Protein AF-A0A1M3G9S9-F1 (afdb_monomer_lite)

Foldseek 3Di:
DPDPVPVVVVVPVVPPDPPVDCDVVNVVVVVLVVVLVVLLVVLVVLLVQLVVLLVCPVVVVDALVRLLVSLVVLLVVLVVVLVVLVVCVVVVVDDDPVSNVLSVLSSVLSVLSNVLSVLSNVCSVPVDPVSVVSNVVSSVVSVVSSCVSVVVPDDD

Sequence (156 aa):
MKKITVLLATIFVLSSSVFAQVTDEQKETKKLEVMGGLCAGYMYNTYITVGAVADAFVSEQYDKARSIELMKEQIGMIGSIVKMMQDMLDMKALKAQSDIDYTKEVIVVLKGLSQQAQYVIDFAEKKTDDASAKYDKQRLSNWSKISKLLGLDDEE

Secondary structure (DSSP, 8-state):
--SSSSTTSSSSSS-S----PPPHHHHHHHHHHHHHHHHHHHHHHHHHHHHHHHHHHHTTSS-HHHHHHHHHHHHHHHHHHHHHHHHHHHTT---SHHHHHHHHHHHHHHHHHHHHHHHHHHHHHH--HHHHHHHHHHHHHHHHHHHHHHT-S---

Radius of gyration: 26.04 Å; chains: 1; bounding box: 71×50×72 Å

pLDDT: mean 88.35, std 16.83, range [38.09, 98.75]

Structure (mmCIF, N/CA/C/O backbone):
data_AF-A0A1M3G9S9-F1
#
_entry.id   AF-A0A1M3G9S9-F1
#
loop_
_atom_site.group_PDB
_atom_site.id
_atom_site.type_symbol
_atom_site.label_atom_id
_atom_site.label_alt_id
_atom_site.label_comp_id
_atom_site.label_asym_id
_atom_site.label_entity_id
_atom_site.label_seq_id
_atom_site.pdbx_PDB_ins_code
_atom_site.Cartn_x
_atom_site.Cartn_y
_atom_site.Cartn_z
_atom_site.occupancy
_atom_site.B_iso_or_equiv
_atom_site.auth_seq_id
_atom_site.auth_comp_id
_atom_site.auth_asym_id
_atom_site.auth_atom_id
_atom_site.pdbx_PDB_model_num
ATOM 1 N N . MET A 1 1 ? 51.752 -39.236 -52.087 1.00 51.56 1 MET A N 1
ATOM 2 C CA . MET A 1 1 ? 50.971 -39.459 -50.844 1.00 51.56 1 MET A CA 1
ATOM 3 C C . MET A 1 1 ? 51.740 -38.846 -49.672 1.00 51.56 1 MET A C 1
ATOM 5 O O . MET A 1 1 ? 52.946 -39.035 -49.667 1.00 51.56 1 MET A O 1
ATOM 9 N N . LYS A 1 2 ? 51.084 -38.136 -48.731 1.00 49.75 2 LYS A N 1
ATOM 10 C CA . LYS A 1 2 ? 51.633 -37.434 -47.526 1.00 49.75 2 LYS A CA 1
ATOM 11 C C . LYS A 1 2 ? 51.714 -35.887 -47.509 1.00 49.75 2 LYS A C 1
ATOM 13 O O . LYS A 1 2 ? 52.430 -35.347 -46.678 1.00 49.75 2 LYS A O 1
ATOM 18 N N . LYS A 1 3 ? 50.969 -35.139 -48.336 1.00 50.34 3 LYS A N 1
ATOM 19 C CA . LYS A 1 3 ? 50.871 -33.662 -48.164 1.00 50.34 3 LYS A CA 1
ATOM 20 C C . LYS A 1 3 ? 49.454 -33.071 -48.157 1.00 50.34 3 LYS A C 1
ATOM 22 O O . LYS A 1 3 ? 49.315 -31.862 -48.076 1.00 50.34 3 LYS A O 1
ATOM 27 N N . ILE A 1 4 ? 48.410 -33.902 -48.191 1.00 54.34 4 ILE A N 1
ATOM 28 C CA . ILE A 1 4 ? 47.006 -33.435 -48.237 1.00 54.34 4 ILE A CA 1
ATOM 29 C C . ILE A 1 4 ? 46.291 -33.592 -46.881 1.00 54.34 4 ILE A C 1
ATOM 31 O O . ILE A 1 4 ? 45.229 -33.027 -46.664 1.00 54.34 4 ILE A O 1
ATOM 35 N N . THR A 1 5 ? 46.896 -34.275 -45.908 1.00 48.16 5 THR A N 1
ATOM 36 C CA . THR A 1 5 ? 46.235 -34.566 -44.624 1.00 48.16 5 THR A CA 1
ATOM 37 C C . THR A 1 5 ? 46.355 -33.446 -43.582 1.00 48.16 5 THR A C 1
ATOM 39 O O . THR A 1 5 ? 45.726 -33.528 -42.537 1.00 48.16 5 THR A O 1
ATOM 42 N N . VAL A 1 6 ? 47.133 -32.388 -43.843 1.00 48.75 6 VAL A N 1
ATOM 43 C CA . VAL A 1 6 ? 47.352 -31.298 -42.866 1.00 48.75 6 VAL A CA 1
ATOM 44 C C . VAL A 1 6 ? 46.381 -30.125 -43.065 1.00 48.75 6 VAL A C 1
ATOM 46 O O . VAL A 1 6 ? 46.170 -29.349 -42.142 1.00 48.75 6 VAL A O 1
ATOM 49 N N . LEU A 1 7 ? 45.710 -30.018 -44.219 1.00 43.31 7 LEU A N 1
ATOM 50 C CA . LEU A 1 7 ? 44.809 -28.888 -44.496 1.00 43.31 7 LEU A CA 1
ATOM 51 C C . LEU A 1 7 ? 43.376 -29.067 -43.956 1.00 43.31 7 LEU A C 1
ATOM 53 O O . LEU A 1 7 ? 42.593 -28.125 -43.979 1.00 43.31 7 LEU A O 1
ATOM 57 N N . LEU A 1 8 ? 43.026 -30.263 -43.471 1.00 46.34 8 LEU A N 1
ATOM 58 C CA . LEU A 1 8 ? 41.685 -30.589 -42.963 1.00 46.34 8 LEU A CA 1
ATOM 59 C C . LEU A 1 8 ? 41.553 -30.467 -41.436 1.00 46.34 8 LEU A C 1
ATOM 61 O O . LEU A 1 8 ? 40.448 -30.562 -40.914 1.00 46.34 8 LEU A O 1
ATOM 65 N N . ALA A 1 9 ? 42.651 -30.207 -40.720 1.00 47.28 9 ALA A N 1
ATOM 66 C CA . ALA A 1 9 ? 42.640 -30.033 -39.265 1.00 47.28 9 ALA A CA 1
ATOM 67 C C . ALA A 1 9 ? 42.445 -28.569 -38.820 1.00 47.28 9 ALA A C 1
ATOM 69 O O . ALA A 1 9 ? 42.128 -28.319 -37.662 1.00 47.28 9 ALA A O 1
ATOM 70 N N . THR A 1 10 ? 42.577 -27.593 -39.724 1.00 48.47 10 THR A N 1
ATOM 71 C CA . THR A 1 10 ? 42.434 -26.160 -39.401 1.00 48.47 10 THR A CA 1
ATOM 72 C C . THR A 1 10 ? 40.997 -25.643 -39.495 1.00 48.47 10 THR A C 1
ATOM 74 O O . THR A 1 10 ? 40.714 -24.552 -39.015 1.00 48.47 10 THR A O 1
ATOM 77 N N . ILE A 1 11 ? 40.073 -26.419 -40.070 1.00 48.94 11 ILE A N 1
ATOM 78 C CA . ILE A 1 11 ? 38.648 -26.047 -40.166 1.00 48.94 11 ILE A CA 1
ATOM 79 C C . ILE A 1 11 ? 37.856 -26.510 -38.925 1.00 48.94 11 ILE A C 1
ATOM 81 O O . ILE A 1 11 ? 36.744 -26.050 -38.690 1.00 48.94 11 ILE A O 1
ATOM 85 N N . PHE A 1 12 ? 38.444 -27.348 -38.063 1.00 48.31 12 PHE A N 1
ATOM 86 C CA . PHE A 1 12 ? 37.749 -27.962 -36.923 1.00 48.31 12 PHE A CA 1
ATOM 87 C C . PHE A 1 12 ? 38.058 -27.330 -35.550 1.00 48.31 12 PHE A C 1
ATOM 89 O O . PHE A 1 12 ? 37.779 -27.932 -34.518 1.00 48.31 12 PHE A O 1
ATOM 96 N N . VAL A 1 13 ? 38.631 -26.118 -35.514 1.00 48.53 13 VAL A N 1
ATOM 97 C CA . VAL A 1 13 ? 38.941 -25.393 -34.256 1.00 48.53 13 VAL A CA 1
ATOM 98 C C . VAL A 1 13 ? 38.072 -24.137 -34.066 1.00 48.53 13 VAL A C 1
ATOM 100 O O . VAL A 1 13 ? 38.205 -23.428 -33.080 1.00 48.53 13 VAL A O 1
ATOM 103 N N . LEU A 1 14 ? 37.102 -23.878 -34.951 1.00 49.19 14 LEU A N 1
ATOM 104 C CA . LEU A 1 14 ? 36.079 -22.842 -34.719 1.00 49.19 14 LEU A CA 1
ATOM 105 C C . LEU A 1 14 ? 34.826 -23.371 -33.998 1.00 49.19 14 LEU A C 1
ATOM 107 O O . LEU A 1 14 ? 33.898 -22.614 -33.737 1.00 49.19 14 LEU A O 1
ATOM 111 N N . SER A 1 15 ? 34.799 -24.655 -33.633 1.00 52.00 15 SER A N 1
ATOM 112 C CA . SER A 1 15 ? 33.697 -25.293 -32.899 1.00 52.00 15 SER A CA 1
ATOM 113 C C . SER A 1 15 ? 33.918 -25.366 -31.383 1.00 52.00 15 SER A C 1
ATOM 115 O O . SER A 1 15 ? 33.181 -26.062 -30.685 1.00 52.00 15 SER A O 1
ATOM 117 N N . SER A 1 16 ? 34.913 -24.664 -30.839 1.00 49.72 16 SER A N 1
ATOM 118 C CA . SER A 1 16 ? 35.097 -24.558 -29.393 1.00 49.72 16 SER A CA 1
ATOM 119 C C . SER A 1 16 ? 34.260 -23.411 -28.831 1.00 49.72 16 SER A C 1
ATOM 121 O O . SER A 1 16 ? 34.672 -22.253 -28.813 1.00 49.72 16 SER A O 1
ATOM 123 N N . SER A 1 17 ? 33.095 -23.802 -28.314 1.00 48.94 17 SER A N 1
ATOM 124 C CA . SER A 1 17 ? 32.412 -23.165 -27.188 1.00 48.94 17 SER A CA 1
ATOM 125 C C . SER A 1 17 ? 31.973 -21.714 -27.385 1.00 48.94 17 SER A C 1
ATOM 127 O O . SER A 1 17 ? 32.501 -20.793 -26.763 1.00 48.94 17 SER A O 1
ATOM 129 N N . VAL A 1 18 ? 30.865 -21.544 -28.110 1.00 47.25 18 VAL A N 1
ATOM 130 C CA . VAL A 1 18 ? 29.864 -20.541 -27.726 1.00 47.25 18 VAL A CA 1
ATOM 131 C C . VAL A 1 18 ? 29.309 -20.982 -26.366 1.00 47.25 18 VAL A C 1
ATOM 133 O O . VAL A 1 18 ? 28.247 -21.591 -26.270 1.00 47.25 18 VAL A O 1
ATOM 136 N N . PHE A 1 19 ? 30.057 -20.742 -25.287 1.00 54.94 19 PHE A N 1
ATOM 137 C CA . PHE A 1 19 ? 29.402 -20.535 -24.006 1.00 54.94 19 PHE A CA 1
ATOM 138 C C . PHE A 1 19 ? 28.520 -19.318 -24.239 1.00 54.94 19 PHE A C 1
ATOM 140 O O . PHE A 1 19 ? 29.039 -18.224 -24.455 1.00 54.94 19 PHE A O 1
ATOM 147 N N . ALA A 1 20 ? 27.205 -19.520 -24.290 1.00 59.62 20 ALA A N 1
ATOM 148 C CA . ALA A 1 20 ? 26.242 -18.435 -24.258 1.00 59.62 20 ALA A CA 1
ATOM 149 C C . ALA A 1 20 ? 26.471 -17.669 -22.946 1.00 59.62 20 ALA A C 1
ATOM 151 O O . ALA A 1 20 ? 25.931 -18.018 -21.898 1.00 59.62 20 ALA A O 1
ATOM 152 N N . GLN A 1 21 ? 27.378 -16.693 -22.970 1.00 68.62 21 GLN A N 1
ATOM 153 C CA . GLN A 1 21 ? 27.576 -15.792 -21.854 1.00 68.62 21 GLN A CA 1
ATOM 154 C C . GLN A 1 21 ? 26.292 -14.983 -21.740 1.00 68.62 21 GLN A C 1
ATOM 156 O O . GLN A 1 21 ? 25.910 -14.288 -22.680 1.00 68.62 21 GLN A O 1
ATOM 161 N N . VAL A 1 22 ? 25.619 -15.114 -20.597 1.00 77.75 22 VAL A N 1
ATOM 162 C CA . VAL A 1 22 ? 24.467 -14.277 -20.266 1.00 77.75 22 VAL A CA 1
ATOM 163 C C . VAL A 1 22 ? 24.922 -12.826 -20.370 1.00 77.75 22 VAL A C 1
ATOM 165 O O . VAL A 1 22 ? 25.862 -12.421 -19.673 1.00 77.75 22 VAL A O 1
ATOM 168 N N . THR A 1 23 ? 24.290 -12.066 -21.260 1.00 86.50 23 THR A N 1
ATOM 169 C CA . THR A 1 23 ? 24.630 -10.657 -21.464 1.00 86.50 23 THR A CA 1
ATOM 170 C C . THR A 1 23 ? 24.297 -9.862 -20.205 1.00 86.50 23 THR A C 1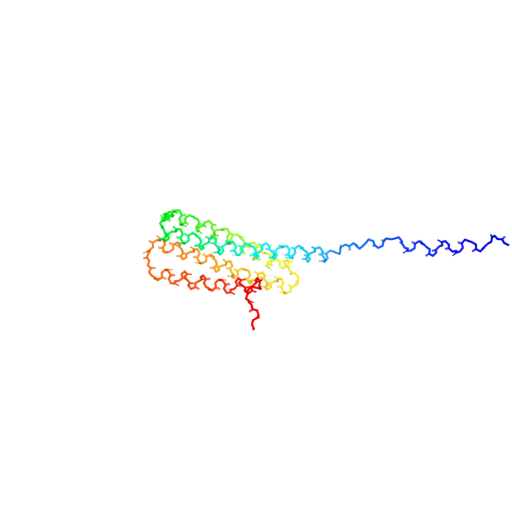
ATOM 172 O O . THR A 1 23 ? 23.445 -10.258 -19.405 1.00 86.50 23 THR A O 1
ATOM 175 N N . ASP A 1 24 ? 24.954 -8.723 -19.996 1.00 87.06 24 ASP A N 1
ATOM 176 C CA . ASP A 1 24 ? 24.628 -7.874 -18.844 1.00 87.06 24 ASP A CA 1
ATOM 177 C C . ASP A 1 24 ? 23.185 -7.352 -18.902 1.00 87.06 24 ASP A C 1
ATOM 179 O O . ASP A 1 24 ? 22.560 -7.169 -17.863 1.00 87.06 24 ASP A O 1
ATOM 183 N N . GLU A 1 25 ? 22.627 -7.218 -20.106 1.00 86.81 25 GLU A N 1
ATOM 184 C CA . GLU A 1 25 ? 21.210 -6.927 -20.326 1.00 86.81 25 GLU A CA 1
ATOM 185 C C . GLU A 1 25 ? 20.309 -8.065 -19.829 1.00 86.81 25 GLU A C 1
ATOM 187 O O . GLU A 1 25 ? 19.414 -7.819 -19.030 1.00 86.81 25 GLU A O 1
ATOM 192 N N . GLN A 1 26 ? 20.600 -9.321 -20.184 1.00 88.31 26 GLN A N 1
ATOM 193 C CA . GLN A 1 26 ? 19.848 -10.479 -19.685 1.00 88.31 26 GLN A CA 1
ATOM 194 C C . GLN A 1 26 ? 19.940 -10.623 -18.159 1.00 88.31 26 GLN A C 1
ATOM 196 O O . GLN A 1 26 ? 18.952 -10.971 -17.507 1.00 88.31 26 GLN A O 1
ATOM 201 N N . LYS A 1 27 ? 21.110 -10.340 -17.565 1.00 89.94 27 LYS A N 1
ATOM 202 C CA . LYS A 1 27 ? 21.261 -10.319 -16.100 1.00 89.94 27 LYS A CA 1
ATOM 203 C C . LYS A 1 27 ? 20.391 -9.237 -15.476 1.00 89.94 27 LYS A C 1
ATOM 205 O O . LYS A 1 27 ? 19.792 -9.479 -14.434 1.00 89.94 27 LYS A O 1
ATOM 210 N N . GLU A 1 28 ? 20.344 -8.057 -16.082 1.00 89.81 28 GLU A N 1
ATOM 211 C CA . GLU A 1 28 ? 19.558 -6.938 -15.575 1.00 89.81 28 GLU A CA 1
ATOM 212 C C . GLU A 1 28 ? 18.057 -7.200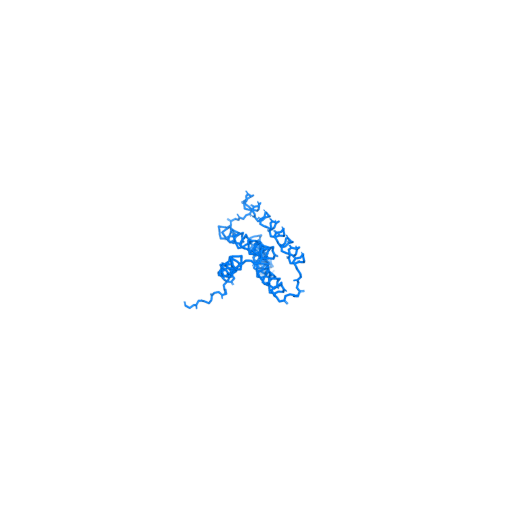 -15.673 1.00 89.81 28 GLU A C 1
ATOM 214 O O . GLU A 1 28 ? 17.361 -7.080 -14.666 1.00 89.81 28 GLU A O 1
ATOM 219 N N . THR A 1 29 ? 17.575 -7.676 -16.824 1.00 91.69 29 THR A N 1
ATOM 220 C CA . THR A 1 29 ? 16.186 -8.124 -16.987 1.00 91.69 29 THR A CA 1
ATOM 221 C C . THR A 1 29 ? 15.823 -9.147 -15.920 1.00 91.69 29 THR A C 1
ATOM 223 O O . THR A 1 29 ? 14.804 -9.000 -15.251 1.00 91.69 29 THR A O 1
ATOM 226 N N . LYS A 1 30 ? 16.689 -10.140 -15.667 1.00 93.62 30 LYS A N 1
ATOM 227 C CA . LYS A 1 30 ? 16.380 -11.165 -14.669 1.00 93.62 30 LYS A CA 1
ATOM 228 C C . LYS A 1 30 ? 16.307 -10.619 -13.242 1.00 93.62 30 LYS A C 1
ATOM 230 O O . LYS A 1 30 ? 15.484 -11.084 -12.457 1.00 93.62 30 LYS A O 1
ATOM 235 N N . LYS A 1 31 ? 17.141 -9.634 -12.892 1.00 93.50 31 LYS A N 1
ATOM 236 C CA . LYS A 1 31 ? 17.033 -8.946 -11.597 1.00 93.50 31 LYS A CA 1
ATOM 237 C C . LYS A 1 31 ? 15.714 -8.192 -11.493 1.00 93.50 31 LYS A C 1
ATOM 239 O O . LYS A 1 31 ? 15.043 -8.320 -10.477 1.00 93.50 31 LYS A O 1
ATOM 244 N N . LEU A 1 32 ? 15.340 -7.444 -12.529 1.00 93.75 32 LEU A N 1
ATOM 245 C CA . LEU A 1 32 ? 14.096 -6.674 -12.551 1.00 93.75 32 LEU A CA 1
ATOM 246 C C . LEU A 1 32 ? 12.865 -7.581 -12.464 1.00 93.75 32 LEU A C 1
ATOM 248 O O . LEU A 1 32 ? 11.964 -7.280 -11.691 1.00 93.75 32 LEU A O 1
ATOM 252 N N . GLU A 1 33 ? 12.863 -8.735 -13.136 1.00 93.06 33 GLU A N 1
ATOM 253 C CA . GLU A 1 33 ? 11.811 -9.753 -12.987 1.00 93.06 33 GLU A CA 1
ATOM 254 C C . GLU A 1 33 ? 11.668 -10.229 -11.535 1.00 93.06 33 GLU A C 1
ATOM 256 O O . GLU A 1 33 ? 10.563 -10.274 -10.992 1.00 93.06 33 GLU A O 1
ATOM 261 N N . VAL A 1 34 ? 12.784 -10.568 -10.879 1.00 94.69 34 VAL A N 1
ATOM 262 C CA . VAL A 1 34 ? 12.775 -11.002 -9.473 1.00 94.69 34 VAL A CA 1
ATOM 263 C C . VAL A 1 34 ? 12.285 -9.877 -8.563 1.00 94.69 34 VAL A C 1
ATOM 265 O O . VAL A 1 34 ? 11.456 -10.116 -7.687 1.00 94.69 34 VAL A O 1
ATOM 268 N N . MET A 1 35 ? 12.747 -8.646 -8.784 1.00 93.00 35 MET A N 1
ATOM 269 C CA . MET A 1 35 ? 12.296 -7.479 -8.025 1.00 93.00 35 MET A CA 1
ATOM 270 C C . MET A 1 35 ? 10.804 -7.208 -8.235 1.00 93.00 35 MET A C 1
ATOM 272 O O . MET A 1 35 ? 10.100 -6.918 -7.269 1.00 93.00 35 MET A O 1
ATOM 276 N N . GLY A 1 36 ? 10.305 -7.365 -9.461 1.00 92.50 36 GLY A N 1
ATOM 277 C CA . GLY A 1 36 ? 8.886 -7.289 -9.790 1.00 92.50 36 GLY A CA 1
ATOM 278 C C . GLY A 1 36 ? 8.072 -8.307 -8.995 1.00 92.50 36 GLY A C 1
ATOM 279 O O . GLY A 1 36 ? 7.118 -7.922 -8.319 1.00 92.50 36 GLY A O 1
ATOM 280 N N . GLY A 1 37 ? 8.513 -9.569 -8.976 1.00 92.50 37 GLY A N 1
ATOM 281 C CA . GLY A 1 37 ? 7.898 -10.639 -8.184 1.00 92.50 37 GLY A CA 1
ATOM 282 C C . GLY A 1 37 ? 7.917 -10.381 -6.672 1.00 92.50 37 GLY A C 1
ATOM 283 O O . GLY A 1 37 ? 6.933 -10.648 -5.982 1.00 92.50 37 GLY A O 1
ATOM 284 N N . LEU A 1 38 ? 8.998 -9.802 -6.143 1.00 95.25 38 LEU A N 1
ATOM 285 C CA . LEU A 1 38 ? 9.072 -9.395 -4.735 1.00 95.25 38 LEU A CA 1
ATOM 286 C C . LEU A 1 38 ? 8.105 -8.248 -4.417 1.00 95.25 38 LEU A C 1
ATOM 288 O O . LEU A 1 38 ? 7.440 -8.290 -3.383 1.00 95.25 38 LEU A O 1
ATOM 292 N N . CYS A 1 39 ? 7.979 -7.255 -5.303 1.00 94.81 39 CYS A N 1
ATOM 293 C CA . CYS A 1 39 ? 7.012 -6.165 -5.143 1.00 94.81 39 CYS A CA 1
ATOM 294 C C . CYS A 1 39 ? 5.577 -6.698 -5.151 1.00 94.81 39 CYS A C 1
ATOM 296 O O . CYS A 1 39 ? 4.786 -6.352 -4.276 1.00 94.81 39 CYS A O 1
ATOM 298 N N . ALA A 1 40 ? 5.270 -7.584 -6.098 1.00 93.44 40 ALA A N 1
ATOM 299 C CA . ALA A 1 40 ? 3.996 -8.281 -6.204 1.00 93.44 40 ALA A CA 1
ATOM 300 C C . ALA A 1 40 ? 3.639 -9.028 -4.910 1.00 93.44 40 ALA A C 1
ATOM 302 O O . ALA A 1 40 ? 2.590 -8.786 -4.306 1.00 93.44 40 ALA A O 1
ATOM 303 N N . GLY A 1 41 ? 4.551 -9.885 -4.443 1.00 95.12 41 GLY A N 1
ATOM 304 C CA . GLY A 1 41 ? 4.375 -10.642 -3.207 1.00 95.12 41 GLY A CA 1
ATOM 305 C C . GLY A 1 41 ? 4.235 -9.743 -1.980 1.00 95.12 41 GLY A C 1
ATOM 306 O O . GLY A 1 41 ? 3.410 -10.023 -1.110 1.00 95.12 41 GLY A O 1
ATOM 307 N N . TYR A 1 42 ? 4.993 -8.647 -1.910 1.00 96.81 42 TYR A N 1
ATOM 308 C CA . TYR A 1 42 ? 4.895 -7.692 -0.811 1.00 96.81 42 TYR A CA 1
ATOM 309 C C . TYR A 1 42 ? 3.538 -6.977 -0.798 1.00 96.81 42 TYR A C 1
ATOM 311 O O . TYR A 1 42 ? 2.857 -7.012 0.223 1.00 96.81 42 TYR A O 1
ATOM 319 N N . MET A 1 43 ? 3.085 -6.417 -1.928 1.00 96.94 43 MET A N 1
ATOM 320 C CA . MET A 1 43 ? 1.781 -5.743 -2.022 1.00 96.94 43 MET A CA 1
ATOM 321 C C . MET A 1 43 ? 0.626 -6.663 -1.612 1.00 96.94 43 MET A C 1
ATOM 323 O O . MET A 1 43 ? -0.226 -6.264 -0.816 1.00 96.94 43 MET A O 1
ATOM 327 N N . TYR A 1 44 ? 0.617 -7.901 -2.119 1.00 96.75 44 TYR A N 1
ATOM 328 C CA . TYR A 1 44 ? -0.412 -8.885 -1.787 1.00 96.75 44 TYR A CA 1
ATOM 329 C C . TYR A 1 44 ? -0.407 -9.234 -0.292 1.00 96.75 44 TYR A C 1
ATOM 331 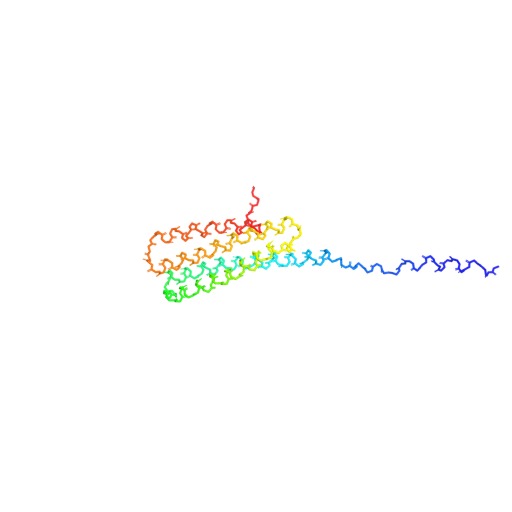O O . TYR A 1 44 ? -1.448 -9.185 0.365 1.00 96.75 44 TYR A O 1
ATOM 339 N N . ASN A 1 45 ? 0.764 -9.520 0.282 1.00 97.62 45 ASN A N 1
ATOM 340 C CA . ASN A 1 45 ? 0.868 -9.848 1.705 1.00 97.62 45 ASN A CA 1
ATOM 341 C C . ASN A 1 45 ? 0.505 -8.666 2.607 1.00 97.62 45 ASN A C 1
ATOM 343 O O . ASN A 1 45 ? -0.162 -8.864 3.622 1.00 97.62 45 ASN A O 1
ATOM 347 N N . THR A 1 46 ? 0.889 -7.441 2.250 1.00 98.25 46 THR A N 1
ATOM 348 C CA . THR A 1 46 ? 0.497 -6.240 2.996 1.00 98.25 46 THR A CA 1
ATOM 349 C C . THR A 1 46 ? -1.018 -6.048 2.961 1.00 98.25 46 THR A C 1
ATOM 351 O O . THR A 1 46 ? -1.616 -5.805 4.008 1.00 98.25 46 THR A O 1
ATOM 354 N N . TYR A 1 47 ? -1.658 -6.222 1.800 1.00 98.44 47 TYR A N 1
ATOM 355 C CA . TYR A 1 47 ? -3.118 -6.172 1.675 1.00 98.44 47 TYR A CA 1
ATOM 356 C C . TYR A 1 47 ? -3.815 -7.172 2.606 1.00 98.44 47 TYR A C 1
ATOM 358 O O . TYR A 1 47 ? -4.710 -6.789 3.365 1.00 98.44 47 TYR A O 1
ATOM 366 N N . ILE A 1 48 ? -3.370 -8.431 2.596 1.00 98.06 48 ILE A N 1
ATOM 367 C CA . ILE A 1 48 ? -3.919 -9.480 3.464 1.00 98.06 48 ILE A CA 1
ATOM 368 C C . ILE A 1 48 ? -3.651 -9.177 4.940 1.00 98.06 48 ILE A C 1
ATOM 370 O O . ILE A 1 48 ? -4.552 -9.315 5.760 1.00 98.06 48 ILE A O 1
ATOM 374 N N . THR A 1 49 ? -2.450 -8.713 5.285 1.00 98.38 49 THR A N 1
ATOM 375 C CA . THR A 1 49 ? -2.061 -8.412 6.672 1.00 98.38 49 THR A CA 1
ATOM 376 C C . THR A 1 49 ? -2.905 -7.282 7.259 1.00 98.38 49 THR A C 1
ATOM 378 O O . THR A 1 49 ? -3.423 -7.414 8.366 1.00 98.38 49 THR A O 1
ATOM 381 N N . VAL A 1 50 ? -3.096 -6.185 6.519 1.00 98.56 50 VAL A N 1
ATOM 382 C CA . VAL A 1 50 ? -3.959 -5.071 6.951 1.00 98.56 50 VAL A CA 1
ATOM 383 C C . VAL A 1 50 ? -5.413 -5.529 7.095 1.00 98.56 50 VAL A C 1
ATOM 385 O O . VAL A 1 50 ? -6.088 -5.132 8.044 1.00 98.56 50 VAL A O 1
ATOM 388 N N . GLY A 1 51 ? -5.884 -6.396 6.193 1.00 98.06 51 GLY A N 1
ATOM 389 C CA . GLY A 1 51 ? -7.177 -7.076 6.307 1.00 98.06 51 GLY A CA 1
ATOM 390 C C . GLY A 1 51 ? -7.315 -7.865 7.606 1.00 98.06 51 GLY A C 1
ATOM 391 O O . GLY A 1 51 ? -8.204 -7.597 8.405 1.00 98.06 51 GLY A O 1
ATOM 392 N N . ALA A 1 52 ? -6.375 -8.773 7.854 1.00 98.44 52 ALA A N 1
ATOM 393 C CA . ALA A 1 52 ? -6.391 -9.649 9.017 1.00 98.44 52 ALA A CA 1
ATOM 394 C C . ALA A 1 52 ? -6.350 -8.879 10.346 1.00 98.44 52 ALA A C 1
ATOM 396 O O . ALA A 1 52 ? -7.044 -9.255 11.286 1.00 98.44 52 ALA A O 1
ATOM 397 N N . VAL A 1 53 ? -5.577 -7.789 10.437 1.00 98.38 53 VAL A N 1
ATOM 398 C CA . VAL A 1 53 ? -5.559 -6.947 11.646 1.00 98.38 53 VAL A CA 1
ATOM 399 C C . VAL A 1 53 ? -6.896 -6.235 11.846 1.00 98.38 53 VAL A C 1
ATOM 401 O O . VAL A 1 53 ? -7.374 -6.167 12.977 1.00 98.38 53 VAL A O 1
ATOM 404 N N . ALA A 1 54 ? -7.520 -5.737 10.775 1.00 97.31 54 ALA A N 1
ATOM 405 C CA . ALA A 1 54 ? -8.844 -5.124 10.860 1.00 97.31 54 ALA A CA 1
ATOM 406 C C . ALA A 1 54 ? -9.897 -6.133 11.354 1.00 97.31 54 ALA A C 1
ATOM 408 O O . ALA A 1 54 ? -10.634 -5.840 12.296 1.00 97.31 54 ALA A O 1
ATOM 409 N N . ASP A 1 55 ? -9.909 -7.341 10.787 1.00 97.19 55 ASP A N 1
ATOM 410 C CA . ASP A 1 55 ? -10.835 -8.411 11.171 1.00 97.19 55 ASP A CA 1
ATOM 411 C C . ASP A 1 55 ? -10.597 -8.877 12.620 1.00 97.19 55 ASP A C 1
ATOM 413 O O . ASP A 1 55 ? -11.543 -9.072 13.390 1.00 97.19 55 ASP A O 1
ATOM 417 N N . ALA A 1 56 ? -9.332 -9.011 13.034 1.00 98.00 56 ALA A N 1
ATOM 418 C CA . ALA A 1 56 ? -8.963 -9.356 14.406 1.00 98.00 56 ALA A CA 1
ATOM 419 C C . ALA A 1 56 ? -9.389 -8.276 15.412 1.00 98.00 56 ALA A C 1
ATOM 421 O O . ALA A 1 56 ? -9.804 -8.605 16.522 1.00 98.00 56 ALA A O 1
ATOM 422 N N . PHE A 1 57 ? -9.327 -6.999 15.031 1.00 96.81 57 PHE A N 1
ATOM 423 C CA . PHE A 1 57 ? -9.813 -5.904 15.867 1.00 96.81 57 PHE A CA 1
ATOM 424 C C . PHE A 1 57 ? -11.342 -5.923 16.004 1.00 96.81 57 PHE A C 1
ATOM 426 O O . PHE A 1 57 ? -11.862 -5.824 17.114 1.00 96.81 57 PHE A O 1
ATOM 433 N N . VAL A 1 58 ? -12.071 -6.088 14.894 1.00 94.88 58 VAL A N 1
ATOM 434 C CA . VAL A 1 58 ? -13.546 -6.144 14.889 1.00 94.88 58 VAL A CA 1
ATOM 435 C C . VAL A 1 58 ? -14.067 -7.352 15.670 1.00 94.88 58 VAL A C 1
ATOM 437 O O . VAL A 1 58 ? -15.062 -7.239 16.379 1.00 94.88 58 VAL A O 1
ATOM 440 N N . SER A 1 59 ? -13.384 -8.493 15.574 1.00 96.75 59 SER A N 1
ATOM 441 C CA . SER A 1 59 ? -13.711 -9.708 16.331 1.00 96.75 59 SER A CA 1
ATOM 442 C C . SER A 1 59 ? -13.171 -9.719 17.767 1.00 96.75 59 SER A C 1
ATOM 444 O O . SER A 1 59 ? -13.215 -10.759 18.419 1.00 96.75 59 SER A O 1
ATOM 446 N N . GLU A 1 60 ? -12.659 -8.584 18.258 1.00 96.12 60 GLU A N 1
ATOM 447 C CA . GLU A 1 60 ? -12.132 -8.396 19.619 1.00 96.12 60 GLU A CA 1
ATOM 448 C C . GLU A 1 60 ? -10.979 -9.349 19.997 1.00 96.12 60 GLU A C 1
ATOM 450 O O . GLU A 1 60 ? -10.645 -9.509 21.170 1.00 96.12 60 GLU A O 1
ATOM 455 N N . GLN A 1 61 ? -10.321 -9.958 19.006 1.00 98.00 61 GLN A N 1
ATOM 456 C CA . GLN A 1 61 ? -9.118 -10.769 19.208 1.00 98.00 61 GLN A CA 1
ATOM 457 C C . GLN A 1 61 ? -7.886 -9.895 19.455 1.00 98.00 61 GLN A C 1
ATOM 459 O O . GLN A 1 61 ? -6.989 -10.294 20.199 1.00 98.00 61 GLN A O 1
ATOM 464 N N . TYR A 1 62 ? -7.842 -8.702 18.850 1.00 98.00 62 TYR A N 1
ATOM 465 C CA . TYR A 1 62 ? -6.853 -7.665 19.137 1.00 98.00 62 TYR A CA 1
ATOM 466 C C . TYR A 1 62 ? -7.503 -6.462 19.805 1.00 98.00 62 TYR A C 1
ATOM 468 O O . TYR A 1 62 ? -8.558 -5.986 19.390 1.00 98.00 62 TYR A O 1
ATOM 476 N N . ASP A 1 63 ? -6.822 -5.920 20.813 1.00 97.75 63 ASP A N 1
ATOM 477 C CA . ASP A 1 63 ? -7.221 -4.657 21.414 1.00 97.75 63 ASP A CA 1
ATOM 478 C C . ASP A 1 63 ? -6.821 -3.452 20.537 1.00 97.75 63 ASP A C 1
ATOM 480 O O . ASP A 1 63 ? -6.126 -3.559 19.515 1.00 97.75 63 ASP A O 1
ATOM 484 N N . LYS A 1 64 ? -7.280 -2.266 20.951 1.00 97.50 64 LYS A N 1
ATOM 485 C CA . LYS A 1 64 ? -6.982 -0.997 20.276 1.00 97.50 64 LYS A CA 1
ATOM 486 C C . LYS A 1 64 ? -5.478 -0.734 20.188 1.00 97.50 64 LYS A C 1
ATOM 488 O O . LYS A 1 64 ? -5.004 -0.300 19.142 1.00 97.50 64 LYS A O 1
ATOM 493 N N . ALA A 1 65 ? -4.742 -0.940 21.279 1.00 98.12 65 ALA A N 1
ATOM 494 C CA . ALA A 1 65 ? -3.325 -0.598 21.341 1.00 98.12 65 ALA A CA 1
ATOM 495 C C . ALA A 1 65 ? -2.522 -1.466 20.368 1.00 98.12 65 ALA A C 1
ATOM 497 O O . ALA A 1 65 ? -1.753 -0.935 19.565 1.00 98.12 65 ALA A O 1
ATOM 498 N N . ARG A 1 66 ? -2.786 -2.775 20.372 1.00 98.06 66 ARG A N 1
ATOM 499 C CA . ARG A 1 66 ? -2.148 -3.747 19.492 1.00 98.06 66 ARG A CA 1
ATOM 500 C C . ARG A 1 66 ? -2.455 -3.483 18.024 1.00 98.06 66 ARG A C 1
ATOM 502 O O . ARG A 1 66 ? -1.554 -3.519 17.191 1.00 98.06 66 ARG A O 1
ATOM 509 N N . SER A 1 67 ? -3.710 -3.181 17.703 1.00 98.12 67 SER A N 1
ATOM 510 C CA . SER A 1 67 ? -4.116 -2.892 16.322 1.00 98.12 67 SER A CA 1
ATOM 511 C C . SER A 1 67 ? -3.429 -1.633 15.789 1.00 98.12 67 SER A C 1
ATOM 513 O O . SER A 1 67 ? -2.910 -1.631 14.674 1.00 98.12 67 SER A O 1
ATOM 515 N N . ILE A 1 68 ? -3.356 -0.574 16.603 1.00 98.50 68 ILE A N 1
ATOM 516 C CA . ILE A 1 68 ? -2.679 0.675 16.230 1.00 98.50 68 ILE A CA 1
ATOM 517 C C . ILE A 1 68 ? -1.172 0.467 16.058 1.00 98.50 68 ILE A C 1
ATOM 519 O O . ILE A 1 68 ? -0.597 0.993 15.106 1.00 98.50 68 ILE A O 1
ATOM 523 N N . GLU A 1 69 ? -0.534 -0.277 16.961 1.00 98.56 69 GLU A N 1
ATOM 524 C CA . GLU A 1 69 ? 0.890 -0.618 16.879 1.00 98.56 69 GLU A CA 1
ATOM 525 C C . GLU A 1 69 ? 1.211 -1.319 15.552 1.00 98.56 69 GLU A C 1
ATOM 527 O O . GLU A 1 69 ? 2.007 -0.806 14.765 1.00 98.56 69 GLU A O 1
ATOM 532 N N . LEU A 1 70 ? 0.512 -2.418 15.252 1.00 98.62 70 LEU A N 1
ATOM 533 C CA . LEU A 1 70 ? 0.722 -3.196 14.029 1.00 98.62 70 LEU A CA 1
ATOM 534 C C . LEU A 1 70 ? 0.499 -2.362 12.760 1.00 98.62 70 LEU A C 1
ATOM 536 O O . LEU A 1 70 ? 1.266 -2.462 11.803 1.00 98.62 70 LEU A O 1
ATOM 540 N N . MET A 1 71 ? -0.526 -1.508 12.732 1.00 98.69 71 MET A N 1
ATOM 541 C CA . MET A 1 71 ? -0.781 -0.646 11.574 1.00 98.69 71 MET A CA 1
ATOM 542 C C . MET A 1 71 ? 0.278 0.445 11.409 1.00 98.69 71 MET A C 1
ATOM 544 O O . MET A 1 71 ? 0.678 0.731 10.280 1.00 98.69 71 MET A O 1
ATOM 548 N N . LYS A 1 72 ? 0.798 1.014 12.503 1.00 98.69 72 LYS A N 1
ATOM 549 C CA . LYS A 1 72 ? 1.916 1.968 12.441 1.00 98.69 72 LYS A CA 1
ATOM 550 C C . LYS A 1 72 ? 3.195 1.320 11.919 1.00 98.69 72 LYS A C 1
ATOM 552 O O . LYS A 1 72 ? 3.898 1.951 11.130 1.00 98.69 72 LYS A O 1
ATOM 557 N N . GLU A 1 73 ? 3.477 0.076 12.300 1.00 98.38 73 GLU A N 1
ATOM 558 C CA . GLU A 1 73 ? 4.607 -0.687 11.755 1.00 98.38 73 GLU A CA 1
ATOM 559 C C . GLU A 1 73 ? 4.472 -0.889 10.240 1.00 98.38 73 GLU A C 1
ATOM 561 O O . GLU A 1 73 ? 5.420 -0.615 9.498 1.00 98.38 73 GLU A O 1
ATOM 566 N N . GLN A 1 74 ? 3.285 -1.285 9.762 1.00 98.31 74 GLN A N 1
ATOM 567 C CA . GLN A 1 74 ? 3.019 -1.423 8.325 1.00 98.31 74 GLN A CA 1
ATOM 568 C C . GLN A 1 74 ? 3.186 -0.089 7.586 1.00 98.31 74 GLN A C 1
ATOM 570 O O . GLN A 1 74 ? 3.883 -0.035 6.574 1.00 98.31 74 GLN A O 1
ATOM 575 N N . ILE A 1 75 ? 2.614 1.003 8.105 1.00 98.75 75 ILE A N 1
ATOM 576 C CA . ILE A 1 75 ? 2.754 2.351 7.527 1.00 98.75 75 ILE A CA 1
ATOM 577 C C . ILE A 1 75 ? 4.230 2.759 7.439 1.00 98.75 75 ILE A C 1
ATOM 579 O O . ILE A 1 75 ? 4.665 3.272 6.405 1.00 98.75 75 ILE A O 1
ATOM 583 N N . GLY A 1 76 ? 5.007 2.516 8.498 1.00 98.44 76 GLY A N 1
ATOM 584 C CA . GLY A 1 76 ? 6.437 2.817 8.538 1.00 98.44 76 GLY A CA 1
ATOM 585 C C . GLY A 1 76 ? 7.228 2.036 7.489 1.00 98.44 76 GLY A C 1
ATOM 586 O O . GLY A 1 76 ? 7.977 2.633 6.714 1.00 98.44 76 GLY A O 1
ATOM 587 N N . MET A 1 77 ? 7.013 0.720 7.412 1.00 98.12 77 MET A N 1
ATOM 588 C CA . MET A 1 77 ? 7.686 -0.149 6.442 1.00 98.12 77 MET A CA 1
ATOM 589 C C . MET A 1 77 ? 7.351 0.238 4.998 1.00 98.12 77 MET A C 1
ATOM 591 O O . MET A 1 77 ? 8.251 0.380 4.166 1.00 98.12 77 MET A O 1
ATOM 595 N N . ILE A 1 78 ? 6.070 0.488 4.716 1.00 98.62 78 ILE A N 1
ATOM 596 C CA . ILE A 1 78 ? 5.611 0.984 3.418 1.00 98.62 78 ILE A CA 1
ATOM 597 C C . ILE A 1 78 ? 6.303 2.308 3.078 1.00 98.62 78 ILE A C 1
ATOM 599 O O . ILE A 1 78 ? 6.788 2.477 1.960 1.00 98.62 78 ILE A O 1
ATOM 603 N N . GLY A 1 79 ? 6.378 3.241 4.031 1.00 98.56 79 GLY A N 1
ATOM 604 C CA . GLY A 1 79 ? 7.037 4.533 3.844 1.00 98.56 79 GLY A CA 1
ATOM 605 C C . GLY A 1 79 ? 8.506 4.393 3.441 1.00 98.56 79 GLY A C 1
ATOM 606 O O . GLY A 1 79 ? 8.953 5.062 2.507 1.00 98.56 79 GLY A O 1
ATOM 607 N N . SER A 1 80 ? 9.245 3.486 4.085 1.00 98.31 80 SER A N 1
ATOM 608 C CA . SER A 1 80 ? 10.633 3.185 3.721 1.00 98.31 80 SER A CA 1
ATOM 609 C C . SER A 1 80 ? 10.754 2.627 2.302 1.00 98.31 80 SER A C 1
ATOM 611 O O . SER A 1 80 ? 11.616 3.074 1.548 1.00 98.31 80 SER A O 1
ATOM 613 N N . ILE A 1 81 ? 9.883 1.696 1.908 1.00 97.75 81 ILE A N 1
ATOM 614 C CA . ILE A 1 81 ? 9.912 1.085 0.569 1.00 97.75 81 ILE A CA 1
ATOM 615 C C . ILE A 1 81 ? 9.541 2.095 -0.514 1.00 97.75 81 ILE A C 1
ATOM 617 O O . ILE A 1 81 ? 10.250 2.208 -1.513 1.00 97.75 81 ILE A O 1
ATOM 621 N N . VAL A 1 82 ? 8.489 2.886 -0.293 1.00 98.56 82 VAL A N 1
ATOM 622 C CA . VAL A 1 82 ? 8.091 3.969 -1.202 1.00 98.56 82 VAL A CA 1
ATOM 623 C C . VAL A 1 82 ? 9.237 4.956 -1.400 1.00 98.56 82 VAL A C 1
ATOM 625 O O . VAL A 1 82 ? 9.492 5.358 -2.532 1.00 98.56 82 VAL A O 1
ATOM 628 N N . LYS A 1 83 ? 9.953 5.320 -0.329 1.00 98.50 83 LYS A N 1
ATOM 629 C CA . LYS A 1 83 ? 11.123 6.195 -0.435 1.00 98.50 83 LYS A CA 1
ATOM 630 C C . LYS A 1 83 ? 12.227 5.565 -1.286 1.00 98.50 83 LYS A C 1
ATOM 632 O O . LYS A 1 83 ? 12.696 6.214 -2.208 1.00 98.50 83 LYS A O 1
ATOM 637 N N . MET A 1 84 ? 12.590 4.305 -1.035 1.00 97.62 84 MET A N 1
ATOM 638 C CA . MET A 1 84 ? 13.619 3.612 -1.825 1.00 97.62 84 MET A CA 1
ATOM 639 C C . MET A 1 84 ? 13.257 3.537 -3.317 1.00 97.62 84 MET A C 1
ATOM 641 O O . MET A 1 84 ? 14.116 3.735 -4.174 1.00 97.62 84 MET A O 1
ATOM 645 N N . MET A 1 85 ? 11.985 3.289 -3.641 1.00 97.69 85 MET A N 1
ATOM 646 C CA . MET A 1 85 ? 11.507 3.283 -5.027 1.00 97.69 85 MET A CA 1
ATOM 647 C C . MET A 1 85 ? 11.531 4.680 -5.656 1.00 97.69 85 MET A C 1
ATOM 649 O O . MET A 1 85 ? 11.891 4.816 -6.823 1.00 97.69 85 MET A O 1
ATOM 653 N N . GLN A 1 86 ? 11.182 5.719 -4.896 1.00 98.38 86 GLN A N 1
ATOM 654 C CA . GLN A 1 86 ? 11.255 7.101 -5.367 1.00 98.38 86 GLN A CA 1
ATOM 655 C C . GLN A 1 86 ? 12.706 7.527 -5.628 1.00 98.38 86 GLN A C 1
ATOM 657 O O . GLN A 1 86 ? 12.989 8.062 -6.695 1.00 98.38 86 GLN A O 1
ATOM 662 N N . ASP A 1 87 ? 13.629 7.200 -4.721 1.00 98.00 87 ASP A N 1
ATOM 663 C CA . ASP A 1 87 ? 15.060 7.469 -4.886 1.00 98.00 87 ASP A CA 1
ATOM 664 C C . ASP A 1 87 ? 15.597 6.787 -6.164 1.00 98.00 87 ASP A C 1
ATOM 666 O O . ASP A 1 87 ? 16.326 7.397 -6.946 1.00 98.00 87 ASP A O 1
ATOM 670 N N . MET A 1 88 ? 15.175 5.545 -6.441 1.00 95.94 88 MET A N 1
ATOM 671 C CA . MET A 1 88 ? 15.525 4.819 -7.670 1.00 95.94 88 MET A CA 1
ATOM 672 C C . MET A 1 88 ? 15.032 5.530 -8.946 1.00 95.94 88 MET A C 1
ATOM 674 O O . MET A 1 88 ? 15.760 5.586 -9.945 1.00 95.94 88 MET A O 1
ATOM 678 N N . LEU A 1 89 ? 13.815 6.087 -8.921 1.00 97.50 89 LEU A N 1
ATOM 679 C CA . LEU A 1 89 ? 13.255 6.873 -10.027 1.00 97.50 89 LEU A CA 1
ATOM 680 C C . LEU A 1 89 ? 14.012 8.192 -10.222 1.00 97.50 89 LEU A C 1
ATOM 682 O O . LEU A 1 89 ? 14.370 8.535 -11.351 1.00 97.50 89 LEU A O 1
ATOM 686 N N . ASP A 1 90 ? 14.296 8.904 -9.135 1.00 97.88 90 ASP A N 1
ATOM 687 C CA . ASP A 1 90 ? 14.961 10.209 -9.155 1.00 97.88 90 ASP A CA 1
ATOM 688 C C . ASP A 1 90 ? 16.412 10.091 -9.654 1.00 97.88 90 ASP A C 1
ATOM 690 O O . ASP A 1 90 ? 16.895 10.937 -10.413 1.00 97.88 90 ASP A O 1
ATOM 694 N N . MET A 1 91 ? 17.084 8.987 -9.314 1.00 97.50 91 MET A N 1
ATOM 695 C CA . MET A 1 91 ? 18.414 8.633 -9.822 1.00 97.50 91 MET A CA 1
ATOM 696 C C . MET A 1 91 ? 18.417 8.163 -11.283 1.00 97.50 91 MET A C 1
ATOM 698 O O . MET A 1 91 ? 19.494 7.943 -11.840 1.00 97.50 91 MET A O 1
ATOM 702 N N . LYS A 1 92 ? 17.245 8.001 -11.914 1.00 96.25 92 LYS A N 1
ATOM 703 C CA . LYS A 1 92 ? 17.093 7.437 -13.267 1.00 96.25 92 LYS A CA 1
ATOM 704 C C . LYS A 1 92 ? 17.793 6.080 -13.410 1.00 96.25 92 LYS A C 1
ATOM 706 O O . LYS A 1 92 ? 18.430 5.801 -14.424 1.00 96.25 92 LYS A O 1
ATOM 711 N N . ALA A 1 93 ? 17.695 5.244 -12.374 1.00 94.06 93 ALA A N 1
ATOM 712 C CA . ALA A 1 93 ? 18.350 3.937 -12.342 1.00 94.06 93 ALA A CA 1
ATOM 713 C C . ALA A 1 93 ? 17.702 2.921 -13.303 1.00 94.06 93 ALA A C 1
ATOM 715 O O . ALA A 1 93 ? 18.341 1.947 -13.694 1.00 94.06 93 ALA A O 1
ATOM 716 N N . LEU A 1 94 ? 16.449 3.158 -13.702 1.00 94.19 94 LEU A N 1
ATOM 717 C CA . LEU A 1 94 ? 15.702 2.325 -14.640 1.00 94.19 94 LEU A CA 1
ATOM 718 C C . LEU A 1 94 ? 15.841 2.848 -16.072 1.00 94.19 94 LEU A C 1
ATOM 720 O O . LEU A 1 94 ? 15.734 4.050 -16.317 1.00 94.19 94 LEU A O 1
ATOM 724 N N . LYS A 1 95 ? 16.063 1.931 -17.019 1.00 91.88 95 LYS A N 1
ATOM 725 C CA . LYS A 1 95 ? 16.285 2.265 -18.435 1.00 91.88 95 LYS A CA 1
ATOM 726 C C . LYS A 1 95 ? 15.005 2.213 -19.263 1.00 91.88 95 LYS A C 1
ATOM 728 O O . LYS A 1 95 ? 14.802 3.083 -20.107 1.00 91.88 95 LYS A O 1
ATOM 733 N N . ALA A 1 96 ? 14.170 1.194 -19.058 1.00 94.19 96 ALA A N 1
ATOM 734 C CA . ALA A 1 96 ? 12.951 1.022 -19.833 1.00 94.19 96 ALA A CA 1
ATOM 735 C C . ALA A 1 96 ? 11.796 1.823 -19.224 1.00 94.19 96 ALA A C 1
ATOM 737 O O . ALA A 1 96 ? 11.605 1.857 -18.008 1.00 94.19 96 ALA A O 1
ATOM 738 N N . GLN A 1 97 ? 10.989 2.437 -20.090 1.00 95.56 97 GLN A N 1
ATOM 739 C CA . GLN A 1 97 ? 9.814 3.198 -19.669 1.00 95.56 97 GLN A CA 1
ATOM 740 C C . GLN A 1 97 ? 8.782 2.311 -18.952 1.00 95.56 97 GLN A C 1
ATOM 742 O O . GLN A 1 97 ? 8.168 2.752 -17.987 1.00 95.56 97 GLN A O 1
ATOM 747 N N . SER A 1 98 ? 8.664 1.042 -19.356 1.00 94.50 98 SER A N 1
ATOM 748 C CA . SER A 1 98 ? 7.809 0.050 -18.695 1.00 94.50 98 SER A CA 1
ATOM 749 C C . SER A 1 98 ? 8.184 -0.170 -17.229 1.00 94.50 98 SER A C 1
ATOM 751 O O . SER A 1 98 ? 7.302 -0.212 -16.379 1.00 94.50 98 SER A O 1
ATOM 753 N N . ASP A 1 99 ? 9.480 -0.248 -16.911 1.00 95.69 99 ASP A N 1
ATOM 754 C CA . ASP A 1 99 ? 9.947 -0.461 -15.534 1.00 95.69 99 ASP A CA 1
ATOM 755 C C . ASP A 1 99 ? 9.683 0.776 -14.669 1.00 95.69 99 ASP A C 1
ATOM 757 O O . ASP A 1 99 ? 9.317 0.675 -13.494 1.00 95.69 99 ASP A O 1
ATOM 761 N N . ILE A 1 100 ? 9.857 1.961 -15.264 1.00 97.19 100 ILE A N 1
ATOM 762 C CA . ILE A 1 100 ? 9.559 3.249 -14.633 1.00 97.19 100 ILE A CA 1
ATOM 763 C C . ILE A 1 100 ? 8.072 3.328 -14.286 1.00 97.19 100 ILE A C 1
ATOM 765 O O . ILE A 1 100 ? 7.721 3.713 -13.169 1.00 97.19 100 ILE A O 1
ATOM 769 N N . ASP A 1 101 ? 7.200 2.980 -15.228 1.00 96.19 101 ASP A N 1
ATOM 770 C CA . ASP A 1 101 ? 5.758 3.083 -15.032 1.00 96.19 101 ASP A CA 1
ATOM 771 C C . ASP A 1 101 ? 5.247 2.019 -14.059 1.00 96.19 101 ASP A C 1
ATOM 773 O O . ASP A 1 101 ? 4.535 2.374 -13.119 1.00 96.19 101 ASP A O 1
ATOM 777 N N . TYR A 1 102 ? 5.735 0.779 -14.154 1.00 95.19 102 TYR A N 1
ATOM 778 C CA . TYR A 1 102 ? 5.473 -0.259 -13.153 1.00 95.19 102 TYR A CA 1
ATOM 779 C C . TYR A 1 102 ? 5.871 0.199 -11.740 1.00 95.19 102 TYR A C 1
ATOM 781 O O . TYR A 1 102 ? 5.086 0.100 -10.798 1.00 95.19 102 TYR A O 1
ATOM 789 N N . THR A 1 103 ? 7.062 0.786 -11.578 1.00 97.25 103 THR A N 1
ATOM 790 C CA . THR A 1 103 ? 7.525 1.297 -10.276 1.00 97.25 103 THR A CA 1
ATOM 791 C C . THR A 1 103 ? 6.592 2.379 -9.723 1.00 97.25 103 THR A C 1
ATOM 793 O O . THR A 1 103 ? 6.274 2.376 -8.531 1.00 97.25 103 THR A O 1
ATOM 796 N N . LYS A 1 104 ? 6.108 3.298 -10.568 1.00 97.88 104 LYS A N 1
ATOM 797 C CA . LYS A 1 104 ? 5.137 4.322 -10.148 1.00 97.88 104 LYS A CA 1
ATOM 798 C C . LYS A 1 104 ? 3.808 3.703 -9.723 1.00 97.88 104 LYS A C 1
ATOM 800 O O . LYS A 1 104 ? 3.230 4.147 -8.731 1.00 97.88 104 LYS A O 1
ATOM 805 N N . GLU A 1 105 ? 3.323 2.697 -10.441 1.00 97.31 105 GLU A N 1
ATOM 806 C CA . GLU A 1 105 ? 2.079 2.002 -10.102 1.00 97.31 105 GLU A CA 1
ATOM 807 C C . GLU A 1 105 ? 2.198 1.259 -8.765 1.00 97.31 105 GLU A C 1
ATOM 809 O O . GLU A 1 105 ? 1.317 1.393 -7.911 1.00 97.31 105 GLU A O 1
ATOM 814 N N . VAL A 1 106 ? 3.329 0.590 -8.515 1.00 97.81 106 VAL A N 1
ATOM 815 C CA . VAL A 1 106 ? 3.633 -0.023 -7.212 1.00 97.81 106 VAL A CA 1
ATOM 816 C C . VAL A 1 106 ? 3.629 1.030 -6.099 1.00 97.81 106 VAL A C 1
ATOM 818 O O . VAL A 1 106 ? 2.981 0.831 -5.071 1.00 97.81 106 VAL A O 1
ATOM 821 N N . ILE A 1 107 ? 4.267 2.190 -6.297 1.00 98.50 107 ILE A N 1
ATOM 822 C CA . ILE A 1 107 ? 4.239 3.295 -5.319 1.00 98.50 107 ILE A CA 1
ATOM 823 C C . ILE A 1 107 ? 2.800 3.740 -5.017 1.00 98.50 107 ILE A C 1
ATOM 825 O O . ILE A 1 107 ? 2.463 3.989 -3.856 1.00 98.50 107 ILE A O 1
ATOM 829 N N . VAL A 1 108 ? 1.946 3.856 -6.037 1.00 98.31 108 VAL A N 1
ATOM 830 C CA . VAL A 1 108 ? 0.534 4.237 -5.866 1.00 98.31 108 VAL A CA 1
ATOM 831 C C . VAL A 1 108 ? -0.211 3.206 -5.019 1.00 98.31 108 VAL A C 1
ATOM 833 O O . VAL A 1 108 ? -0.932 3.589 -4.093 1.00 98.31 108 VAL A O 1
ATOM 836 N N . VAL A 1 109 ? -0.020 1.914 -5.289 1.00 98.31 109 VAL A N 1
ATOM 837 C CA . VAL A 1 109 ? -0.645 0.836 -4.509 1.00 98.31 109 VAL A CA 1
ATOM 838 C C . VAL A 1 109 ? -0.158 0.841 -3.067 1.00 98.31 109 VAL A C 1
ATOM 840 O O . VAL A 1 109 ? -0.977 0.828 -2.150 1.00 98.31 109 VAL A O 1
ATOM 843 N N . LEU A 1 110 ? 1.152 0.938 -2.847 1.00 98.56 110 LEU A N 1
ATOM 844 C CA . LEU A 1 110 ? 1.737 0.987 -1.510 1.00 98.56 110 LEU A CA 1
ATOM 845 C C . LEU A 1 110 ? 1.201 2.170 -0.694 1.00 98.56 110 LEU A C 1
ATOM 847 O O . LEU A 1 110 ? 0.790 1.997 0.453 1.00 98.56 110 LEU A O 1
ATOM 851 N N . LYS A 1 111 ? 1.103 3.364 -1.289 1.00 98.62 111 LYS A N 1
ATOM 852 C CA . LYS A 1 111 ? 0.469 4.522 -0.633 1.00 98.62 111 LYS A CA 1
ATOM 853 C C . LYS A 1 111 ? -1.001 4.258 -0.292 1.00 98.62 111 LYS A C 1
ATOM 855 O O . LYS A 1 111 ? -1.446 4.628 0.792 1.00 98.62 111 LYS A O 1
ATOM 860 N N . GLY A 1 112 ? -1.738 3.583 -1.171 1.00 98.56 112 GLY A N 1
ATOM 861 C CA . GLY A 1 112 ? -3.113 3.153 -0.906 1.00 98.56 112 GLY A CA 1
ATOM 862 C C . GLY A 1 112 ? -3.224 2.159 0.253 1.00 98.56 112 GLY A C 1
ATOM 863 O O . GLY A 1 112 ? -4.144 2.260 1.066 1.00 98.56 112 GLY A O 1
ATOM 864 N N . LEU A 1 113 ? -2.285 1.220 0.374 1.00 98.75 113 LEU A N 1
ATOM 865 C CA . LEU A 1 113 ? -2.221 0.259 1.482 1.00 98.75 113 LEU A CA 1
ATOM 866 C C . LEU A 1 113 ? -1.875 0.939 2.812 1.00 98.75 113 LEU A C 1
ATOM 868 O O . LEU A 1 113 ? -2.483 0.632 3.834 1.00 98.75 113 LEU A O 1
ATOM 872 N N . SER A 1 114 ? -0.974 1.923 2.790 1.00 98.69 114 SER A N 1
ATOM 873 C CA . SER A 1 114 ? -0.689 2.774 3.951 1.00 98.69 114 SER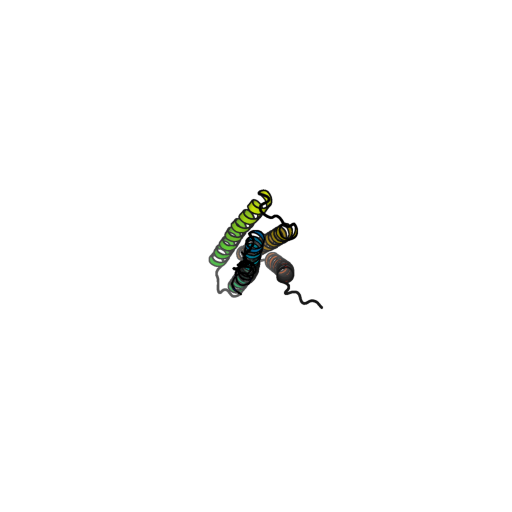 A CA 1
ATOM 874 C C . SER A 1 114 ? -1.938 3.542 4.399 1.00 98.69 114 SER A C 1
ATOM 876 O O . SER A 1 114 ? -2.285 3.547 5.580 1.00 98.69 114 SER A O 1
ATOM 878 N N . GLN A 1 115 ? -2.694 4.101 3.449 1.00 98.56 115 GLN A N 1
ATOM 879 C CA . GLN A 1 115 ? -3.961 4.770 3.747 1.00 98.56 115 GLN A CA 1
ATOM 880 C C . GLN A 1 115 ? -5.015 3.807 4.318 1.00 98.56 115 GLN A C 1
ATOM 882 O O . GLN A 1 115 ? -5.755 4.177 5.228 1.00 98.56 115 GLN A O 1
ATOM 887 N N . GLN A 1 116 ? -5.076 2.569 3.820 1.00 98.31 116 GLN A N 1
ATOM 888 C CA . GLN A 1 116 ? -5.960 1.536 4.363 1.00 98.31 116 GLN A CA 1
ATOM 889 C C . GLN A 1 116 ? -5.605 1.212 5.820 1.00 98.31 116 GLN A C 1
ATOM 891 O O . GLN A 1 116 ? -6.500 1.169 6.660 1.00 98.31 116 GLN A O 1
ATOM 896 N N . ALA 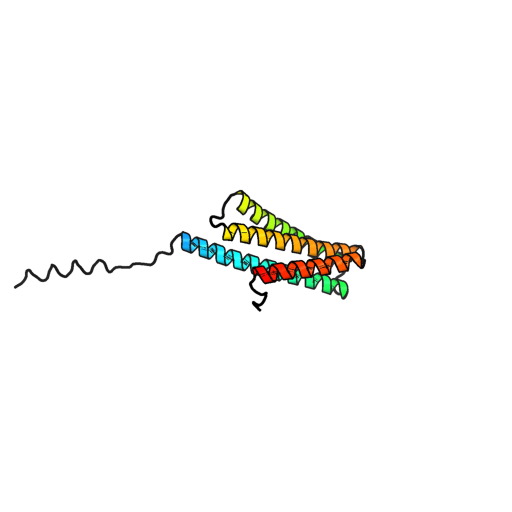A 1 117 ? -4.315 1.054 6.137 1.00 98.62 117 ALA A N 1
ATOM 897 C CA . ALA A 1 117 ? -3.841 0.851 7.507 1.00 98.62 117 ALA A CA 1
ATOM 898 C C . ALA A 1 117 ? -4.175 2.047 8.418 1.00 98.62 117 ALA A C 1
ATOM 900 O O . ALA A 1 117 ? -4.597 1.859 9.559 1.00 98.62 117 ALA A O 1
ATOM 901 N N . GLN A 1 118 ? -4.077 3.278 7.905 1.00 98.31 118 GLN A N 1
ATOM 902 C CA . GLN A 1 118 ? -4.494 4.468 8.649 1.00 98.31 118 GLN A CA 1
ATOM 903 C C . GLN A 1 118 ? -5.997 4.457 8.960 1.00 98.31 118 GLN A C 1
ATOM 905 O O . GLN A 1 118 ? -6.390 4.842 10.056 1.00 98.31 118 GLN A O 1
ATOM 910 N N . TYR A 1 119 ? -6.849 3.965 8.057 1.00 97.81 119 TYR A N 1
ATOM 911 C CA . TYR A 1 119 ? -8.280 3.839 8.353 1.00 97.81 119 TYR A CA 1
ATOM 912 C C . TYR A 1 119 ? -8.588 2.781 9.415 1.00 97.81 119 TYR A C 1
ATOM 914 O O . TYR A 1 119 ? -9.520 2.974 10.194 1.00 97.81 119 TYR A O 1
ATOM 922 N N . VAL A 1 120 ? -7.782 1.719 9.522 1.00 97.50 120 VAL A N 1
ATOM 923 C CA . VAL A 1 120 ? -7.876 0.776 10.652 1.00 97.50 120 VAL A CA 1
ATOM 924 C C . VAL A 1 120 ? -7.551 1.483 11.971 1.00 97.50 120 VAL A C 1
ATOM 926 O O . VAL A 1 120 ? -8.276 1.308 12.949 1.00 97.50 120 VAL A O 1
ATOM 929 N N . ILE A 1 121 ? -6.512 2.327 12.001 1.00 97.94 121 ILE A N 1
ATOM 930 C CA . ILE A 1 121 ? -6.175 3.153 13.174 1.00 97.94 121 ILE A CA 1
ATOM 931 C C . ILE A 1 121 ? -7.339 4.085 13.522 1.00 97.94 121 ILE A C 1
ATOM 933 O O . ILE A 1 121 ? -7.798 4.094 14.663 1.00 97.94 121 ILE A O 1
ATOM 937 N N . ASP A 1 122 ? -7.853 4.829 12.542 1.00 96.38 122 ASP A N 1
ATOM 938 C CA . ASP A 1 122 ? -8.946 5.781 12.745 1.00 96.38 122 ASP A CA 1
ATOM 939 C C . ASP A 1 122 ? -10.203 5.086 13.290 1.00 96.38 122 ASP A C 1
ATOM 941 O O . ASP A 1 122 ? -10.867 5.607 14.192 1.00 96.38 122 ASP A O 1
ATOM 945 N N . PHE A 1 123 ? -10.519 3.897 12.770 1.00 94.44 123 PHE A N 1
ATOM 946 C CA . PHE A 1 123 ? -11.626 3.078 13.251 1.00 94.44 123 PHE A CA 1
ATOM 947 C C . PHE A 1 123 ? -11.376 2.573 14.677 1.00 94.44 123 PHE A C 1
ATOM 949 O O . PHE A 1 123 ? -12.264 2.682 15.523 1.00 94.44 123 PHE A O 1
ATOM 956 N N . ALA A 1 124 ? -10.164 2.112 14.991 1.00 95.06 124 ALA A N 1
ATOM 957 C CA . ALA A 1 124 ? -9.800 1.696 16.344 1.00 95.06 124 ALA A CA 1
ATOM 958 C C . ALA A 1 124 ? -9.846 2.845 17.364 1.00 95.06 124 ALA A C 1
ATOM 960 O O . ALA A 1 124 ? -10.119 2.631 18.549 1.00 95.06 124 ALA A O 1
ATOM 961 N N . GLU A 1 125 ? -9.605 4.078 16.921 1.00 94.94 125 GLU A N 1
ATOM 962 C CA . GLU A 1 125 ? -9.669 5.264 17.766 1.00 94.94 125 GLU A CA 1
ATOM 963 C C . GLU A 1 125 ? -11.085 5.784 17.993 1.00 94.94 125 GLU A C 1
ATOM 965 O O . GLU A 1 125 ? -11.403 6.147 19.128 1.00 94.94 125 GLU A O 1
ATOM 970 N N . LYS A 1 126 ? -11.904 5.834 16.937 1.00 90.75 126 LYS A N 1
ATOM 971 C CA . LYS A 1 126 ? -13.186 6.556 16.929 1.00 90.75 126 LYS A CA 1
ATOM 972 C C . LYS A 1 126 ? -14.408 5.639 16.950 1.00 90.75 126 LYS A C 1
ATOM 974 O O . LYS A 1 126 ? -15.460 6.078 17.403 1.00 90.75 126 LYS A O 1
ATOM 979 N N . LYS A 1 127 ? -14.280 4.398 16.464 1.00 83.12 127 LYS A N 1
ATOM 980 C CA . LYS A 1 127 ? -15.372 3.425 16.262 1.00 83.12 127 LYS A CA 1
ATOM 981 C C . LYS A 1 127 ? -16.583 4.013 15.520 1.00 83.12 127 LYS A C 1
ATOM 983 O O . LYS A 1 127 ? -17.721 3.813 15.928 1.00 83.12 127 LYS A O 1
ATOM 988 N N . THR A 1 128 ? -16.340 4.779 14.455 1.00 85.19 128 THR A N 1
ATOM 989 C CA . THR A 1 128 ? -17.407 5.405 13.659 1.00 85.19 128 THR A CA 1
ATOM 990 C C . THR A 1 128 ? -17.650 4.672 12.344 1.00 85.19 128 THR A C 1
ATOM 992 O O . THR A 1 128 ? -16.709 4.205 11.698 1.00 85.19 128 THR A O 1
ATOM 995 N N . ASP A 1 129 ? -18.907 4.672 11.896 1.00 81.75 129 ASP A N 1
ATOM 996 C CA . ASP A 1 129 ? -19.314 4.095 10.606 1.00 81.75 129 ASP A CA 1
ATOM 997 C C . ASP A 1 129 ? -18.587 4.749 9.418 1.00 81.75 129 ASP A C 1
ATOM 999 O O . ASP A 1 129 ? -18.230 4.081 8.452 1.00 81.75 129 ASP A O 1
ATOM 1003 N N . ASP A 1 130 ? -18.285 6.050 9.513 1.00 86.56 130 ASP A N 1
ATOM 1004 C CA . ASP A 1 130 ? -17.501 6.782 8.507 1.00 86.56 130 ASP A CA 1
ATOM 1005 C C . ASP A 1 130 ? -16.083 6.206 8.335 1.00 86.56 130 ASP A C 1
ATOM 1007 O O . ASP A 1 130 ? -15.583 6.112 7.212 1.00 86.56 130 ASP A O 1
ATOM 1011 N N . ALA A 1 131 ? -15.436 5.781 9.425 1.00 82.25 131 ALA A N 1
ATOM 1012 C CA . ALA A 1 131 ? -14.104 5.186 9.355 1.00 82.25 131 ALA A CA 1
ATOM 1013 C C . ALA A 1 131 ? -14.148 3.785 8.720 1.00 82.25 131 ALA A C 1
ATOM 1015 O O . ALA A 1 131 ? -13.301 3.475 7.881 1.00 82.25 131 ALA A O 1
ATOM 1016 N N . SER A 1 132 ? -15.174 2.986 9.037 1.00 87.31 132 SER A N 1
ATOM 1017 C CA . SER A 1 132 ? -15.397 1.677 8.403 1.00 87.31 132 SER A CA 1
ATOM 1018 C C . SER A 1 132 ? -15.662 1.817 6.901 1.00 87.31 132 SER A C 1
ATOM 1020 O O . SER A 1 132 ? -15.014 1.162 6.090 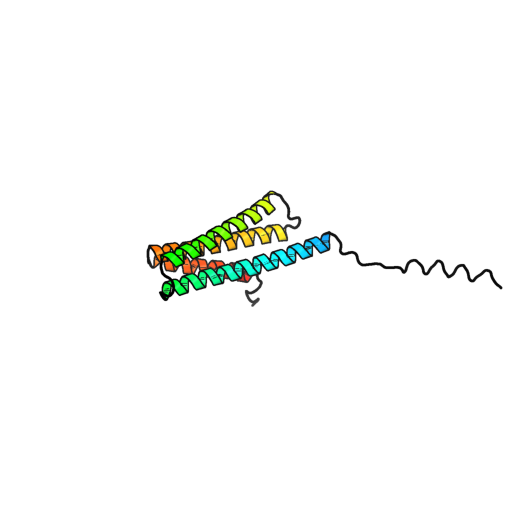1.00 87.31 132 SER A O 1
ATOM 1022 N N . ALA A 1 133 ? -16.538 2.744 6.501 1.00 92.69 133 ALA A N 1
ATOM 1023 C CA . ALA A 1 133 ? -16.863 2.968 5.092 1.00 92.69 133 ALA A CA 1
ATOM 1024 C C . ALA A 1 133 ? -15.645 3.434 4.270 1.00 92.69 133 ALA A C 1
ATOM 1026 O O . ALA A 1 133 ? -15.463 3.028 3.117 1.00 92.69 133 ALA A O 1
ATOM 1027 N N . LYS A 1 134 ? -14.783 4.276 4.858 1.00 94.88 134 LYS A N 1
ATOM 1028 C CA . LYS A 1 134 ? -13.514 4.694 4.239 1.00 94.88 134 LYS A CA 1
ATOM 1029 C C . LYS A 1 134 ? -12.544 3.528 4.086 1.00 94.88 134 LYS A C 1
ATOM 1031 O O . LYS A 1 134 ? -11.946 3.392 3.016 1.00 94.88 134 LYS A O 1
ATOM 1036 N N . TYR A 1 135 ? -12.421 2.684 5.111 1.00 95.94 135 TYR A N 1
ATOM 1037 C CA . TYR A 1 135 ? -11.624 1.462 5.050 1.00 95.94 135 TYR A CA 1
ATOM 1038 C C . TYR A 1 135 ? -12.090 0.546 3.912 1.00 95.94 135 TYR A C 1
ATOM 1040 O O . TYR A 1 135 ? -11.277 0.197 3.055 1.00 95.94 135 TYR A O 1
ATOM 1048 N N . ASP A 1 136 ? -13.385 0.231 3.834 1.00 95.50 136 ASP A N 1
ATOM 1049 C CA . ASP A 1 136 ? -13.929 -0.691 2.829 1.00 95.50 136 ASP A CA 1
ATOM 1050 C C . ASP A 1 136 ? -13.732 -0.167 1.405 1.00 95.50 136 ASP A C 1
ATOM 1052 O O . ASP A 1 136 ? -13.250 -0.881 0.520 1.00 95.50 136 ASP A O 1
ATOM 1056 N N . LYS A 1 137 ? -14.015 1.123 1.186 1.00 97.19 137 LYS A N 1
ATOM 1057 C CA . LYS A 1 137 ? -13.777 1.774 -0.106 1.00 97.19 137 LYS A CA 1
ATOM 1058 C C . LYS A 1 137 ? -12.302 1.714 -0.504 1.00 97.19 137 LYS A C 1
ATOM 1060 O O . LYS A 1 137 ? -11.987 1.443 -1.666 1.00 97.19 137 LYS A O 1
ATOM 1065 N N . GLN A 1 138 ? -11.396 1.973 0.438 1.00 97.88 138 GLN A N 1
ATOM 1066 C CA . GLN A 1 138 ? -9.960 1.919 0.180 1.00 97.88 138 GLN A CA 1
ATOM 1067 C C . GLN A 1 138 ? -9.494 0.489 -0.093 1.00 97.88 138 GLN A C 1
ATOM 1069 O O . GLN A 1 138 ? -8.718 0.280 -1.022 1.00 97.88 138 GLN A O 1
ATOM 1074 N N . ARG A 1 139 ? -10.000 -0.493 0.657 1.00 97.25 139 ARG A N 1
ATOM 1075 C CA . ARG A 1 139 ? -9.697 -1.915 0.482 1.00 97.25 139 ARG A CA 1
ATOM 1076 C C . ARG A 1 139 ? -10.080 -2.396 -0.918 1.00 97.25 139 ARG A C 1
ATOM 1078 O O . ARG A 1 139 ? -9.235 -2.967 -1.602 1.00 97.25 139 ARG A O 1
ATOM 1085 N N . LEU A 1 140 ? -11.294 -2.091 -1.380 1.00 97.31 140 LEU A N 1
ATOM 1086 C CA . LEU A 1 140 ? -11.746 -2.422 -2.739 1.00 97.31 140 LEU A CA 1
ATOM 1087 C C . LEU A 1 140 ? -10.894 -1.726 -3.811 1.00 97.31 140 LEU A C 1
ATOM 1089 O O . LEU A 1 140 ? -10.468 -2.348 -4.782 1.00 97.31 140 LEU A O 1
ATOM 1093 N N . SER A 1 141 ? -10.596 -0.440 -3.609 1.00 97.19 141 SER A N 1
ATOM 1094 C CA . SER A 1 141 ? -9.754 0.348 -4.517 1.00 97.19 141 SER A CA 1
ATOM 1095 C C . SER A 1 141 ? -8.309 -0.155 -4.585 1.00 97.19 141 SER A C 1
ATOM 1097 O O . SER A 1 141 ? -7.673 -0.048 -5.634 1.00 97.19 141 SER A O 1
ATOM 1099 N N . ASN A 1 142 ? -7.767 -0.671 -3.481 1.00 97.75 142 ASN A N 1
ATOM 1100 C CA . ASN A 1 142 ? -6.441 -1.280 -3.435 1.00 97.75 142 ASN A CA 1
ATOM 1101 C C . ASN A 1 142 ? -6.452 -2.637 -4.128 1.00 97.75 142 ASN A C 1
ATOM 1103 O O . ASN A 1 142 ? -5.593 -2.872 -4.971 1.00 97.75 142 ASN A O 1
ATOM 1107 N N . TRP A 1 143 ? -7.442 -3.485 -3.832 1.00 97.50 143 TRP A N 1
ATOM 1108 C CA . TRP A 1 143 ? -7.565 -4.797 -4.458 1.00 97.50 143 TRP A CA 1
ATOM 1109 C C . TRP A 1 143 ? -7.653 -4.693 -5.977 1.00 97.50 143 TRP A C 1
ATOM 1111 O O . TRP A 1 143 ? -6.873 -5.343 -6.653 1.00 97.50 143 TRP A O 1
ATOM 1121 N N . SER A 1 144 ? -8.496 -3.804 -6.509 1.00 96.19 144 SER A N 1
ATOM 1122 C CA . SER A 1 144 ? -8.609 -3.597 -7.960 1.00 96.19 144 SER A CA 1
ATOM 1123 C C . SER A 1 144 ? -7.283 -3.199 -8.625 1.00 96.19 144 SER A C 1
ATOM 1125 O O . SER A 1 144 ? -7.007 -3.612 -9.747 1.00 96.19 144 SER A O 1
ATOM 1127 N N . LYS A 1 145 ? -6.434 -2.411 -7.952 1.00 95.19 145 LYS A N 1
ATOM 1128 C CA . LYS A 1 145 ? -5.108 -2.066 -8.489 1.00 95.19 145 LYS A CA 1
ATOM 1129 C C . LYS A 1 145 ? -4.117 -3.219 -8.360 1.00 95.19 145 LYS A C 1
ATOM 1131 O O . LYS A 1 145 ? -3.304 -3.417 -9.254 1.00 95.19 145 LYS A O 1
ATOM 1136 N N . ILE A 1 146 ? -4.172 -3.949 -7.246 1.00 95.56 146 ILE A N 1
ATOM 1137 C CA . ILE A 1 146 ? -3.321 -5.116 -6.999 1.00 95.56 146 ILE A CA 1
ATOM 1138 C C . ILE A 1 146 ? -3.642 -6.209 -8.012 1.00 95.56 146 ILE A C 1
ATOM 1140 O O . ILE A 1 146 ? -2.722 -6.701 -8.648 1.00 95.56 146 ILE A O 1
ATOM 1144 N N . SER A 1 147 ? -4.918 -6.554 -8.201 1.00 94.81 147 SER A N 1
ATOM 1145 C CA . SER A 1 147 ? -5.333 -7.580 -9.157 1.00 94.81 147 SER A CA 1
ATOM 1146 C C . SER A 1 147 ? -4.823 -7.248 -10.553 1.00 94.81 147 SER A C 1
ATOM 1148 O O . SER A 1 147 ? -4.140 -8.081 -11.134 1.00 94.81 147 SER A O 1
ATOM 1150 N N . LYS A 1 148 ? -5.000 -5.993 -10.989 1.00 92.31 148 LYS A N 1
ATOM 1151 C CA . LYS A 1 148 ? -4.491 -5.486 -12.267 1.00 92.31 148 LYS A CA 1
ATOM 1152 C C . LYS A 1 148 ? -2.984 -5.619 -12.432 1.00 92.31 148 LYS A C 1
ATOM 1154 O O . LYS A 1 148 ? -2.504 -6.079 -13.461 1.00 92.31 148 LYS A O 1
ATOM 1159 N N . LEU A 1 149 ? -2.218 -5.209 -11.424 1.00 90.94 149 LEU A N 1
ATOM 1160 C CA . LEU A 1 149 ? -0.757 -5.308 -11.466 1.00 90.94 149 LEU A CA 1
ATOM 1161 C C . LEU A 1 149 ? -0.255 -6.754 -11.469 1.00 90.94 149 LEU A C 1
ATOM 1163 O O . LEU A 1 149 ? 0.841 -7.020 -11.956 1.00 90.94 149 LEU A O 1
ATOM 1167 N N . LEU A 1 150 ? -1.029 -7.667 -10.888 1.00 89.69 150 LEU A N 1
ATOM 1168 C CA . LEU A 1 150 ? -0.687 -9.079 -10.779 1.00 89.69 150 LEU A CA 1
ATOM 1169 C C . LEU A 1 150 ? -1.263 -9.934 -11.917 1.00 89.69 150 LEU A C 1
ATOM 1171 O O . LEU A 1 150 ? -0.927 -11.114 -11.983 1.00 89.69 150 LEU A O 1
ATOM 1175 N N . GLY A 1 151 ? -2.112 -9.368 -12.781 1.00 89.25 151 GLY A N 1
ATOM 1176 C CA . GLY A 1 151 ? -2.855 -10.117 -13.798 1.00 89.25 151 GLY A CA 1
ATOM 1177 C C . GLY A 1 151 ? -3.810 -11.147 -13.188 1.00 89.25 151 GLY A C 1
ATOM 1178 O O . GLY A 1 151 ? -3.863 -12.283 -13.649 1.00 89.25 151 GLY A O 1
ATOM 1179 N N . LEU A 1 152 ? -4.481 -10.782 -12.090 1.00 85.62 152 LEU A N 1
ATOM 1180 C CA . LEU A 1 152 ? -5.483 -11.611 -11.395 1.00 85.62 152 LEU A CA 1
ATOM 1181 C C . LEU A 1 152 ? -6.921 -11.178 -11.696 1.00 85.62 152 LEU A C 1
ATOM 1183 O O . LEU A 1 152 ? -7.870 -11.820 -11.257 1.00 85.62 152 LEU A O 1
ATOM 1187 N N . ASP A 1 153 ? -7.083 -10.030 -12.336 1.00 78.44 153 ASP A N 1
ATOM 1188 C CA . ASP A 1 153 ? -8.307 -9.633 -13.002 1.00 78.44 153 ASP A CA 1
ATOM 1189 C C . ASP A 1 153 ? -8.444 -10.479 -14.266 1.00 78.44 153 ASP A C 1
ATOM 1191 O O . ASP A 1 153 ? -7.720 -10.285 -15.237 1.00 78.44 153 ASP A O 1
ATOM 1195 N N . ASP A 1 154 ? -9.337 -11.466 -14.204 1.00 58.44 154 ASP A N 1
ATOM 1196 C CA . ASP A 1 154 ? -9.671 -12.321 -15.336 1.00 58.44 154 ASP A CA 1
ATOM 1197 C C . ASP A 1 154 ? -9.963 -11.457 -16.579 1.00 58.44 154 ASP A C 1
ATOM 1199 O O . ASP A 1 154 ? -10.783 -10.534 -16.534 1.00 58.44 154 ASP A O 1
ATOM 1203 N N . GLU A 1 155 ? -9.275 -11.751 -17.689 1.00 48.31 155 GLU A N 1
ATOM 1204 C CA . GLU A 1 155 ? -9.735 -11.374 -19.025 1.00 48.31 155 GLU A CA 1
ATOM 1205 C C . GLU A 1 155 ? -11.075 -12.095 -19.271 1.00 48.31 155 GLU A C 1
ATOM 1207 O O . GLU A 1 155 ? -11.091 -13.266 -19.656 1.00 48.31 155 GLU A O 1
ATOM 1212 N N . GLU A 1 156 ? -12.195 -11.414 -19.011 1.00 38.09 156 GLU A N 1
ATOM 1213 C CA . GLU A 1 156 ? -13.464 -11.665 -19.717 1.00 38.09 156 GLU A CA 1
ATOM 1214 C C . GLU A 1 156 ? -13.529 -10.852 -21.016 1.00 38.09 156 GLU A C 1
ATOM 1216 O O . GLU A 1 156 ? -13.316 -9.615 -20.969 1.00 38.09 156 GLU A O 1
#